Protein AF-A0A1S3H334-F1 (afdb_monomer_lite)

Organism: Lingula anatina (NCBI:txid7574)

Foldseek 3Di:
DDDDPLVVPQDADPPALLNPPVLQAAPPPRDNPQWKGQRNGNHIHHPPVPPHRVVVCCVVPVRPDIDGSVPPPPDD

Secondary structure (DSSP, 8-state):
-PPPTTGGG----TT-GGG-GGG-S-TTT---SSEEEESSSS-EEE-TTTT-HHHHHHHHH----EEESS------

Sequence (76 aa):
MDSCRHINRVKVSQDHSILNPQKWLCAECGTTESVWACLSCSHVACGRYIEEHAFKHYQQTKHPISIEVNERYVYW

InterPro domains:
  IPR001607 Zinc finger, UBP-type [PF02148] (26-75)
  IPR001607 Zinc finger, UBP-type [PS50271] (2-76)
  IPR001607 Zinc finger, UBP-type [SM00290] (25-74)
  IPR013083 Zinc finger, RING/FYVE/PHD-type [G3DSA:3.30.40.10] (1-76)

Structure (mmCIF, N/CA/C/O backbone):
data_AF-A0A1S3H334-F1
#
_entry.id   AF-A0A1S3H334-F1
#
loop_
_atom_site.group_PDB
_atom_site.id
_atom_site.type_symbol
_atom_site.label_atom_id
_atom_site.label_alt_id
_atom_site.label_comp_id
_atom_site.label_asym_id
_atom_site.label_entity_id
_atom_site.label_seq_id
_atom_site.pdbx_PDB_ins_code
_atom_site.Cartn_x
_atom_site.Cartn_y
_atom_site.Cartn_z
_atom_site.occupancy
_atom_site.B_iso_or_equiv
_atom_site.auth_seq_id
_atom_site.auth_comp_id
_atom_site.auth_asym_id
_atom_site.auth_atom_id
_atom_site.pdbx_PDB_model_num
ATOM 1 N N . MET A 1 1 ? -1.891 -24.379 7.260 1.00 53.56 1 MET A N 1
ATOM 2 C CA . MET A 1 1 ? -1.698 -22.922 7.102 1.00 53.56 1 MET A CA 1
ATOM 3 C C . MET A 1 1 ? -3.061 -22.283 7.239 1.00 53.56 1 MET A C 1
ATOM 5 O O . MET A 1 1 ? -3.825 -22.264 6.284 1.00 53.56 1 MET A O 1
ATOM 9 N N . ASP A 1 2 ? -3.406 -21.875 8.454 1.00 66.38 2 ASP A N 1
ATOM 10 C CA . ASP A 1 2 ? -4.701 -21.277 8.751 1.00 66.38 2 ASP A CA 1
ATOM 11 C C . ASP A 1 2 ? -4.800 -19.891 8.115 1.00 66.38 2 ASP A C 1
ATOM 13 O O . ASP A 1 2 ? -3.930 -19.036 8.290 1.00 66.38 2 ASP A O 1
ATOM 17 N N . SER A 1 3 ? -5.868 -19.672 7.352 1.00 71.50 3 SER A N 1
ATOM 18 C CA . SER A 1 3 ? -6.199 -18.373 6.776 1.00 71.50 3 SER A CA 1
ATOM 19 C C . SER A 1 3 ? -6.233 -17.302 7.869 1.00 71.50 3 SER A C 1
ATOM 21 O O . SER A 1 3 ? -6.939 -17.447 8.871 1.00 71.50 3 SER A O 1
ATOM 23 N N . CYS A 1 4 ? -5.501 -16.205 7.675 1.00 74.81 4 CYS A N 1
ATOM 24 C CA . CYS A 1 4 ? -5.529 -15.066 8.587 1.00 74.81 4 CYS A CA 1
ATOM 25 C C . CYS A 1 4 ? -6.967 -14.540 8.725 1.00 74.81 4 CYS A C 1
ATOM 27 O O . CYS A 1 4 ? -7.605 -14.239 7.723 1.00 74.81 4 CYS A O 1
ATOM 29 N N . ARG A 1 5 ? -7.487 -14.370 9.951 1.00 79.62 5 ARG A N 1
ATOM 30 C CA . ARG A 1 5 ? -8.889 -13.950 10.196 1.00 79.62 5 ARG A CA 1
ATOM 31 C C . ARG A 1 5 ? -9.281 -12.638 9.504 1.00 79.62 5 ARG A C 1
ATOM 33 O O . ARG A 1 5 ? -10.466 -12.384 9.302 1.00 79.62 5 ARG A O 1
ATOM 40 N N . HIS A 1 6 ? -8.302 -11.814 9.141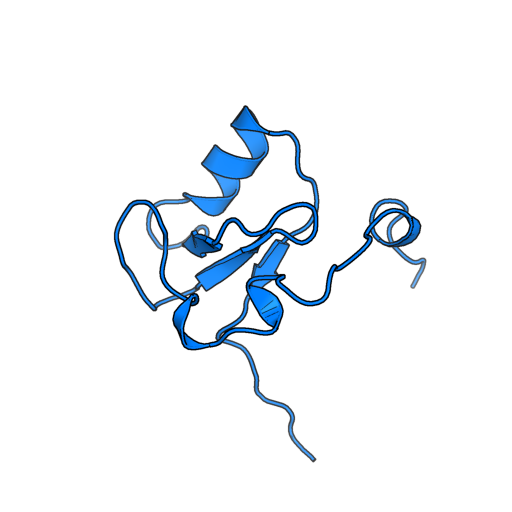 1.00 79.19 6 HIS A N 1
ATOM 41 C CA . HIS A 1 6 ? -8.516 -10.568 8.419 1.00 79.19 6 HIS A CA 1
ATOM 42 C C . HIS A 1 6 ? -8.929 -10.793 6.951 1.00 79.19 6 HIS A C 1
ATOM 44 O O . HIS A 1 6 ? -9.691 -9.987 6.423 1.00 79.19 6 HIS A O 1
ATOM 50 N N . ILE A 1 7 ? -8.504 -11.891 6.303 1.00 80.81 7 ILE A N 1
ATOM 51 C CA . ILE A 1 7 ? -8.758 -12.127 4.868 1.00 80.81 7 ILE A CA 1
ATOM 52 C C . ILE A 1 7 ? -10.241 -12.366 4.572 1.00 80.81 7 ILE A C 1
ATOM 54 O O . ILE A 1 7 ? -10.761 -11.881 3.575 1.00 80.81 7 ILE A O 1
ATOM 58 N N . ASN A 1 8 ? -10.956 -13.015 5.494 1.00 77.81 8 ASN A N 1
ATOM 59 C CA . ASN A 1 8 ? -12.377 -13.344 5.341 1.00 77.81 8 ASN A CA 1
ATOM 60 C C . ASN A 1 8 ? -13.295 -12.111 5.331 1.00 77.81 8 ASN A C 1
ATOM 62 O O . ASN A 1 8 ? -14.475 -12.217 5.007 1.00 77.81 8 ASN A O 1
ATOM 66 N N . ARG A 1 9 ? -12.780 -10.944 5.730 1.00 74.00 9 ARG A N 1
ATOM 67 C CA . ARG A 1 9 ? -13.532 -9.682 5.774 1.00 74.00 9 ARG A CA 1
ATOM 68 C C . ARG A 1 9 ? -13.224 -8.762 4.600 1.00 74.00 9 ARG A C 1
ATOM 70 O O . ARG A 1 9 ? -13.874 -7.729 4.464 1.00 74.00 9 ARG A O 1
ATOM 77 N N . VAL A 1 10 ? -12.255 -9.120 3.766 1.00 74.12 10 VAL A N 1
ATOM 78 C CA . VAL A 1 10 ? -11.891 -8.325 2.599 1.00 74.12 10 VAL A CA 1
ATOM 79 C C . VAL A 1 10 ? -12.979 -8.472 1.539 1.00 74.12 10 VAL A C 1
ATOM 81 O O . VAL A 1 10 ? -13.263 -9.571 1.071 1.00 74.12 10 VAL A O 1
ATOM 84 N N . LYS A 1 11 ? -13.576 -7.347 1.141 1.00 72.31 11 LYS A N 1
ATOM 85 C CA . LYS A 1 11 ? -14.454 -7.257 -0.028 1.00 72.31 11 LYS A CA 1
ATOM 86 C C . LYS A 1 11 ? -13.781 -6.359 -1.056 1.00 72.31 11 LYS A C 1
ATOM 88 O O . LYS A 1 11 ? -13.762 -5.144 -0.893 1.00 72.31 11 LYS A O 1
ATOM 93 N N . VAL A 1 12 ? -13.216 -6.959 -2.098 1.00 71.38 12 VAL A N 1
ATOM 94 C CA . VAL A 1 12 ? -12.602 -6.213 -3.200 1.00 71.38 12 VAL A CA 1
ATOM 95 C C . VAL A 1 12 ? -13.698 -5.825 -4.195 1.00 71.38 12 VAL A C 1
ATOM 97 O O . VAL A 1 12 ? -14.310 -6.694 -4.811 1.00 71.38 12 VAL A O 1
ATOM 100 N N . SER A 1 13 ? -13.971 -4.528 -4.334 1.00 70.00 13 SER A N 1
ATOM 101 C CA . SER A 1 13 ? -14.901 -3.997 -5.344 1.00 70.00 13 SER A CA 1
ATOM 102 C C . SER A 1 13 ? -14.255 -3.949 -6.739 1.00 70.00 13 SER A C 1
ATOM 104 O O . SER A 1 13 ? -13.034 -3.920 -6.856 1.00 70.00 13 SER A O 1
ATOM 106 N N . GLN A 1 14 ? -15.046 -3.888 -7.816 1.00 67.06 14 GLN A N 1
ATOM 107 C CA . GLN A 1 14 ? -14.516 -3.856 -9.194 1.00 67.06 14 GLN A CA 1
ATOM 108 C C . GLN A 1 14 ? -13.595 -2.655 -9.503 1.00 67.06 14 GLN A C 1
ATOM 110 O O . GLN A 1 14 ? -12.687 -2.802 -10.312 1.00 67.06 14 GLN A O 1
ATOM 115 N N . ASP A 1 15 ? -13.765 -1.502 -8.842 1.00 71.56 15 ASP A N 1
ATOM 116 C CA . ASP A 1 15 ? -12.903 -0.312 -9.035 1.00 71.56 15 ASP A CA 1
ATOM 117 C C . ASP A 1 15 ? -11.630 -0.316 -8.158 1.00 71.56 15 ASP A C 1
ATOM 119 O O . ASP A 1 15 ? -10.923 0.685 -8.006 1.00 71.56 15 ASP A O 1
ATOM 123 N N . HIS A 1 16 ? -11.320 -1.444 -7.521 1.00 83.56 16 HIS A N 1
ATOM 124 C CA . HIS A 1 16 ? -10.216 -1.498 -6.580 1.00 83.56 16 HIS A CA 1
ATOM 125 C C . HIS A 1 16 ? -8.856 -1.389 -7.291 1.00 83.56 16 HIS A C 1
ATOM 127 O O . HIS A 1 16 ? -8.589 -2.080 -8.273 1.00 83.56 16 HIS A O 1
ATOM 133 N N . SER A 1 17 ? -7.942 -0.582 -6.742 1.00 82.19 17 SER A N 1
ATOM 134 C CA . SER A 1 17 ? -6.622 -0.273 -7.328 1.00 82.19 17 SER A CA 1
ATOM 135 C C . SER A 1 17 ? -5.733 -1.485 -7.636 1.00 82.19 17 SER A C 1
ATOM 137 O O . SER A 1 17 ? -4.821 -1.386 -8.447 1.00 82.19 17 SER A O 1
ATOM 139 N N . ILE A 1 18 ? -6.022 -2.656 -7.065 1.00 86.44 18 ILE A N 1
ATOM 140 C CA . ILE A 1 18 ? -5.292 -3.906 -7.326 1.00 86.44 18 ILE A CA 1
ATOM 141 C C . ILE A 1 18 ? -5.524 -4.379 -8.778 1.00 86.44 18 ILE A C 1
ATOM 143 O O . ILE A 1 18 ? -4.641 -4.983 -9.393 1.00 86.44 18 ILE A O 1
ATOM 147 N N . LEU A 1 19 ? -6.701 -4.067 -9.337 1.00 84.31 19 LEU A N 1
ATOM 148 C CA . LEU A 1 19 ? -7.126 -4.420 -10.696 1.00 84.31 19 LEU A CA 1
ATOM 149 C C . LEU A 1 19 ? -6.836 -3.317 -11.726 1.00 84.31 19 LEU A C 1
ATOM 151 O O . LEU A 1 19 ? -7.081 -3.523 -12.911 1.00 84.31 19 LEU A O 1
ATOM 155 N N . ASN A 1 20 ? -6.312 -2.162 -11.304 1.00 86.38 20 ASN A N 1
ATOM 156 C CA . ASN A 1 20 ? -6.035 -1.030 -12.186 1.00 86.38 20 ASN A CA 1
ATOM 157 C C . ASN A 1 20 ? -4.533 -0.675 -12.177 1.00 86.38 20 ASN A C 1
ATOM 159 O O . ASN A 1 20 ? -4.098 0.079 -11.304 1.00 86.38 20 ASN A O 1
ATOM 163 N N . PRO A 1 21 ? -3.747 -1.174 -13.152 1.00 86.81 21 PRO A N 1
ATOM 164 C CA . PRO A 1 21 ? -2.307 -0.923 -13.256 1.00 86.81 21 PRO A CA 1
ATOM 165 C C . PRO A 1 21 ? -1.917 0.549 -13.309 1.00 86.81 21 PRO A C 1
ATOM 167 O O . PRO A 1 21 ? -0.863 0.927 -12.812 1.00 86.81 21 PRO A O 1
ATOM 170 N N . GLN A 1 22 ? -2.782 1.404 -13.857 1.00 87.56 22 GLN A N 1
ATOM 171 C CA . GLN A 1 22 ? -2.513 2.841 -13.944 1.00 87.56 22 GLN A CA 1
ATOM 172 C C . GLN A 1 22 ? -2.490 3.518 -12.567 1.00 87.56 22 GLN A C 1
ATOM 174 O O . GLN A 1 22 ? -1.977 4.624 -12.438 1.00 87.56 22 GLN A O 1
ATOM 179 N N . LYS A 1 23 ? -3.036 2.860 -11.534 1.00 88.38 23 LYS A N 1
ATOM 180 C CA . LYS A 1 23 ? -3.028 3.337 -10.148 1.00 88.38 23 LYS A CA 1
ATOM 181 C C . LYS A 1 23 ? -1.842 2.794 -9.334 1.00 88.38 23 LYS A C 1
ATOM 183 O O . LYS A 1 23 ? -1.767 3.096 -8.148 1.00 88.38 23 LYS A O 1
ATOM 188 N N . TRP A 1 24 ? -0.929 1.993 -9.901 1.00 91.88 24 TRP A N 1
ATOM 189 C CA . TRP A 1 24 ? 0.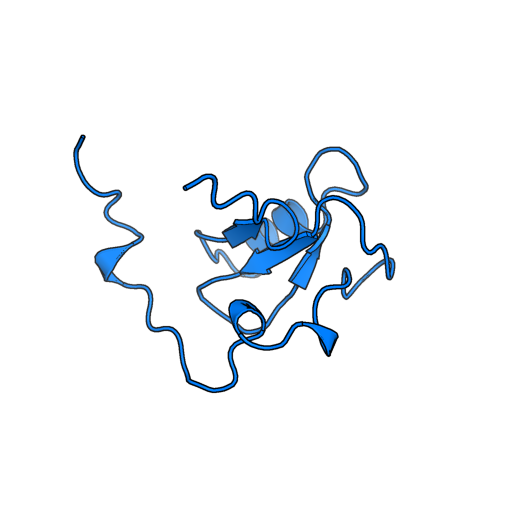208 1.413 -9.158 1.00 91.88 24 TRP A CA 1
ATOM 190 C C . TRP A 1 24 ? 1.383 2.377 -9.028 1.00 91.88 24 TRP A C 1
ATOM 192 O O . TRP A 1 24 ? 2.487 2.141 -9.511 1.00 91.88 24 TRP A O 1
ATOM 202 N N . LEU A 1 25 ? 1.126 3.464 -8.322 1.00 93.94 25 LEU A N 1
ATOM 203 C CA . LEU A 1 25 ? 2.140 4.366 -7.813 1.00 93.94 25 LEU A CA 1
ATOM 204 C C . LEU A 1 25 ? 1.762 4.758 -6.389 1.00 93.94 25 LEU A C 1
ATOM 206 O O . LEU A 1 25 ? 0.583 4.793 -6.030 1.00 93.94 25 LEU A O 1
ATOM 210 N N . CYS A 1 26 ? 2.754 5.058 -5.564 1.00 95.81 26 CYS A N 1
ATOM 211 C CA . CYS A 1 26 ? 2.489 5.575 -4.234 1.00 95.81 26 CYS A CA 1
ATOM 212 C C . CYS A 1 26 ? 1.759 6.920 -4.329 1.00 95.81 26 CYS A C 1
ATOM 214 O O . CYS A 1 26 ? 2.250 7.848 -4.967 1.00 95.81 26 CYS A O 1
ATOM 216 N N . ALA A 1 27 ? 0.617 7.040 -3.651 1.00 95.06 27 ALA A N 1
ATOM 217 C CA . ALA A 1 27 ? -0.175 8.268 -3.640 1.00 95.06 27 ALA A CA 1
ATOM 218 C C . 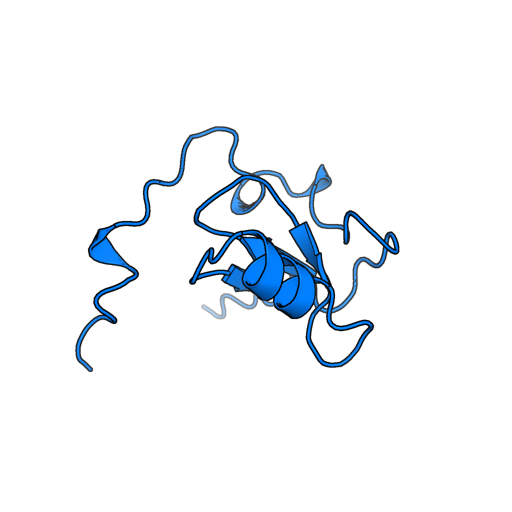ALA A 1 27 ? 0.544 9.462 -2.981 1.00 95.06 27 ALA A C 1
ATOM 220 O O . ALA A 1 27 ? 0.161 10.603 -3.220 1.00 95.06 27 ALA A O 1
ATOM 221 N N . GLU A 1 28 ? 1.566 9.207 -2.159 1.00 95.94 28 GLU A N 1
ATOM 222 C CA . GLU A 1 28 ? 2.279 10.233 -1.388 1.00 95.94 28 GLU A CA 1
ATOM 223 C C . GLU A 1 28 ? 3.578 10.686 -2.068 1.00 95.94 28 GLU A C 1
ATOM 225 O O . GLU A 1 28 ? 3.800 11.885 -2.214 1.00 95.94 28 GLU A O 1
ATOM 230 N N . CYS A 1 29 ? 4.428 9.756 -2.519 1.00 95.38 29 CYS A N 1
ATOM 231 C CA . CYS A 1 29 ? 5.714 10.095 -3.147 1.00 95.38 29 CYS A CA 1
ATOM 232 C C . CYS A 1 29 ? 5.808 9.775 -4.644 1.00 95.38 29 CYS A C 1
ATOM 234 O O . CYS A 1 29 ? 6.833 10.051 -5.259 1.00 95.38 29 CYS A O 1
ATOM 236 N N . GLY A 1 30 ? 4.778 9.174 -5.245 1.00 94.38 30 GLY A N 1
ATOM 237 C CA . GLY A 1 30 ? 4.750 8.871 -6.677 1.00 94.38 30 GLY A CA 1
ATOM 238 C C . GLY A 1 30 ? 5.649 7.716 -7.125 1.00 94.38 30 GLY A C 1
ATOM 239 O O . GLY A 1 30 ? 5.679 7.419 -8.316 1.00 94.38 30 GLY A O 1
ATOM 240 N N . THR A 1 31 ? 6.366 7.047 -6.212 1.00 94.19 31 THR A N 1
ATOM 241 C CA . THR A 1 31 ? 7.217 5.909 -6.589 1.00 94.19 31 THR A CA 1
ATOM 242 C C . THR A 1 31 ? 6.395 4.765 -7.176 1.00 94.19 31 THR A C 1
ATOM 244 O O . THR A 1 31 ? 5.282 4.477 -6.725 1.00 94.19 31 THR A O 1
ATOM 247 N N . THR A 1 32 ? 6.979 4.095 -8.158 1.00 92.75 32 THR A N 1
ATOM 248 C CA . THR A 1 32 ? 6.479 2.855 -8.751 1.00 92.75 32 THR A CA 1
ATOM 249 C C . THR A 1 32 ? 7.248 1.633 -8.246 1.00 92.75 32 THR A C 1
ATOM 251 O O . THR A 1 32 ? 6.981 0.525 -8.696 1.00 92.75 32 THR A O 1
ATOM 254 N N . GLU A 1 33 ? 8.163 1.795 -7.283 1.00 91.12 33 GLU A N 1
A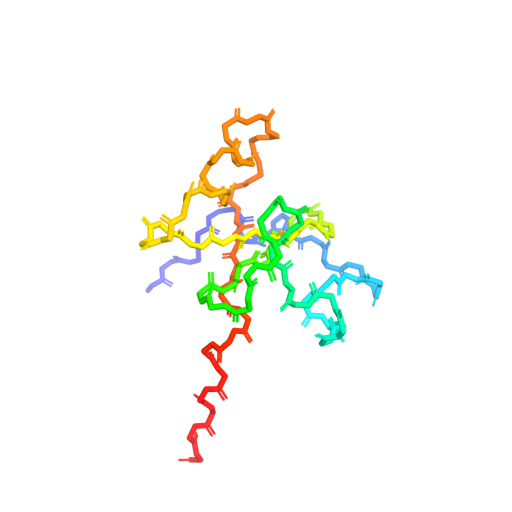TOM 255 C CA . GLU A 1 33 ? 8.929 0.715 -6.648 1.00 91.12 33 GLU A CA 1
ATOM 256 C C . GLU A 1 33 ? 8.281 0.248 -5.338 1.00 91.12 33 GLU A C 1
ATOM 258 O O . GLU A 1 33 ? 7.766 1.064 -4.572 1.00 91.12 33 GLU A O 1
ATOM 263 N N . SER A 1 34 ? 8.312 -1.071 -5.083 1.00 92.25 34 SER A N 1
ATOM 264 C CA . SER A 1 34 ? 7.646 -1.748 -3.954 1.00 92.25 34 SER A CA 1
ATOM 265 C C . SER A 1 34 ? 6.293 -1.117 -3.618 1.00 92.25 34 SER A C 1
ATOM 267 O O . SER A 1 34 ? 6.112 -0.464 -2.589 1.00 92.25 34 SER A O 1
ATOM 269 N N . VAL A 1 35 ? 5.349 -1.227 -4.550 1.00 93.62 35 VAL A N 1
ATOM 270 C CA . VAL A 1 35 ? 4.039 -0.585 -4.450 1.00 93.62 35 VAL A CA 1
ATOM 271 C C . VAL A 1 35 ? 3.046 -1.552 -3.824 1.00 93.62 35 VAL A C 1
ATOM 273 O O . VAL A 1 35 ? 2.878 -2.670 -4.297 1.00 93.62 35 VAL A O 1
ATOM 276 N N . TRP A 1 36 ? 2.346 -1.102 -2.789 1.00 94.25 36 TRP A N 1
ATOM 277 C CA . TRP A 1 36 ? 1.386 -1.880 -2.018 1.00 94.25 36 TRP A CA 1
ATOM 278 C C . TRP A 1 36 ? -0.014 -1.293 -2.169 1.00 94.25 36 TRP A C 1
ATOM 280 O O . TRP A 1 36 ? -0.258 -0.133 -1.834 1.00 94.25 36 TRP A O 1
ATOM 290 N N . ALA A 1 37 ? -0.960 -2.103 -2.634 1.00 92.81 37 ALA A N 1
ATOM 291 C CA . ALA A 1 37 ? -2.374 -1.757 -2.650 1.00 92.81 37 ALA A CA 1
ATOM 292 C C . ALA A 1 37 ? -3.039 -2.255 -1.364 1.00 92.81 37 ALA A C 1
ATOM 294 O O . ALA A 1 37 ? -2.948 -3.436 -1.027 1.00 92.81 37 ALA A O 1
ATOM 295 N N . CYS A 1 38 ? -3.729 -1.372 -0.645 1.00 92.12 38 CYS A N 1
ATOM 296 C CA . CYS A 1 38 ? -4.602 -1.766 0.461 1.00 92.12 38 CYS A CA 1
ATOM 297 C C . CYS A 1 38 ? -5.711 -2.692 -0.072 1.00 92.12 38 CYS A C 1
ATOM 299 O O . CYS A 1 38 ? -6.128 -2.521 -1.202 1.00 92.12 38 CYS A O 1
ATOM 301 N N . LEU A 1 39 ? -6.202 -3.673 0.688 1.00 89.44 39 LEU A N 1
ATOM 302 C CA . LEU A 1 39 ? -7.353 -4.499 0.272 1.00 89.44 39 LEU A CA 1
ATOM 303 C C . LEU A 1 39 ? -8.679 -4.040 0.894 1.00 89.44 39 LEU A C 1
ATOM 305 O O . LEU A 1 39 ? -9.744 -4.543 0.551 1.00 89.44 39 LEU A O 1
ATOM 309 N N . SER A 1 40 ? -8.616 -3.117 1.854 1.00 88.81 40 SER A N 1
ATOM 310 C CA . SER A 1 40 ? -9.802 -2.539 2.500 1.00 88.81 40 SER A CA 1
ATOM 311 C C . SER A 1 40 ? -10.295 -1.268 1.799 1.00 88.81 40 SER A C 1
ATOM 313 O O . SER A 1 40 ? -11.436 -0.867 2.001 1.00 88.81 40 SER A O 1
ATOM 315 N N . CYS A 1 41 ? -9.445 -0.621 0.994 1.00 89.69 41 CYS A N 1
ATOM 316 C CA . CYS A 1 41 ? -9.766 0.596 0.253 1.00 89.69 41 CYS A CA 1
ATOM 317 C C . CYS A 1 41 ? -8.839 0.769 -0.956 1.00 89.69 41 CYS A C 1
ATOM 319 O O . CYS A 1 41 ? -7.741 0.225 -0.977 1.00 89.69 41 CYS A O 1
ATOM 321 N N . SER A 1 42 ? -9.211 1.627 -1.906 1.00 90.38 42 SER A N 1
ATOM 322 C CA . SER A 1 42 ? -8.453 1.882 -3.143 1.00 90.38 42 SER A CA 1
ATOM 323 C C . SER A 1 42 ? -7.123 2.647 -2.964 1.00 90.38 42 SER A C 1
ATOM 325 O O . SER A 1 42 ? -6.585 3.170 -3.939 1.00 90.38 42 SER A O 1
ATOM 327 N N . HIS A 1 43 ? -6.574 2.745 -1.751 1.00 93.44 43 HIS A N 1
ATOM 328 C CA . HIS A 1 43 ? -5.314 3.450 -1.508 1.00 93.44 43 HIS A CA 1
ATOM 329 C C . HIS A 1 43 ? -4.098 2.607 -1.922 1.00 93.44 43 HIS A C 1
ATOM 331 O O . HIS A 1 43 ? -4.083 1.386 -1.732 1.00 93.44 43 HIS A O 1
ATOM 337 N N . VAL A 1 44 ? -3.079 3.274 -2.465 1.00 94.75 44 VAL A N 1
ATOM 338 C CA . VAL A 1 44 ? -1.831 2.669 -2.937 1.00 94.75 44 VAL A CA 1
ATOM 339 C C . VAL A 1 44 ? -0.653 3.439 -2.351 1.00 94.75 44 VAL A C 1
ATOM 341 O O . VAL A 1 44 ? -0.597 4.664 -2.443 1.00 94.75 44 VAL A O 1
ATOM 344 N N . ALA A 1 45 ? 0.289 2.721 -1.751 1.00 96.25 45 ALA A N 1
ATOM 345 C CA . ALA A 1 45 ? 1.391 3.304 -1.002 1.00 96.25 45 ALA A CA 1
ATOM 346 C C . ALA A 1 45 ? 2.686 2.509 -1.196 1.00 96.25 45 ALA A C 1
ATOM 348 O O . ALA A 1 45 ? 2.647 1.338 -1.558 1.00 96.25 45 ALA A O 1
ATOM 349 N N . CYS A 1 46 ? 3.842 3.128 -0.963 1.00 96.06 46 CYS A N 1
ATOM 350 C CA . CYS A 1 46 ? 5.120 2.430 -1.067 1.00 96.06 46 CYS A CA 1
ATOM 351 C C . CYS A 1 46 ? 5.434 1.593 0.179 1.00 96.06 46 CYS A C 1
ATOM 353 O O . CYS A 1 46 ? 4.931 1.842 1.283 1.00 96.06 46 CYS A O 1
ATOM 355 N N . GLY A 1 47 ? 6.267 0.579 -0.030 1.00 93.31 47 GLY A N 1
ATOM 356 C CA . GLY A 1 47 ? 6.664 -0.393 0.969 1.00 93.31 47 GLY A CA 1
ATOM 357 C C . GLY A 1 47 ? 7.636 0.149 2.014 1.00 93.31 47 GLY A C 1
ATOM 358 O O . GLY A 1 47 ? 8.094 1.292 1.986 1.00 93.31 47 GLY A O 1
ATOM 359 N N . ARG A 1 48 ? 7.975 -0.740 2.948 1.00 90.19 48 ARG A N 1
ATOM 360 C CA . ARG A 1 48 ? 8.819 -0.456 4.119 1.00 90.19 48 ARG A CA 1
ATOM 361 C C . ARG A 1 48 ? 10.263 -0.039 3.806 1.00 90.19 48 ARG A C 1
ATOM 363 O O . ARG A 1 48 ? 10.938 0.506 4.661 1.00 90.19 48 ARG A O 1
ATOM 370 N N . TYR A 1 49 ? 10.762 -0.384 2.623 1.00 90.56 49 TYR A N 1
ATOM 371 C CA . TYR A 1 49 ? 12.145 -0.104 2.224 1.00 90.56 49 TYR A CA 1
ATOM 372 C C . TYR A 1 49 ? 12.272 1.190 1.412 1.00 90.56 49 TYR A C 1
ATOM 374 O O . TYR A 1 49 ? 13.366 1.514 0.965 1.00 90.56 49 TYR A O 1
ATOM 382 N N . ILE A 1 50 ? 11.156 1.902 1.217 1.00 92.19 50 ILE A N 1
ATOM 383 C CA . ILE A 1 50 ? 11.111 3.211 0.566 1.00 92.19 50 ILE A CA 1
ATOM 384 C C . ILE A 1 50 ? 10.834 4.278 1.639 1.00 92.19 50 ILE A C 1
ATOM 386 O O . ILE A 1 50 ? 11.732 4.617 2.392 1.00 92.19 50 ILE A O 1
ATOM 390 N N . GLU A 1 51 ? 9.589 4.749 1.771 1.00 94.44 51 GLU A N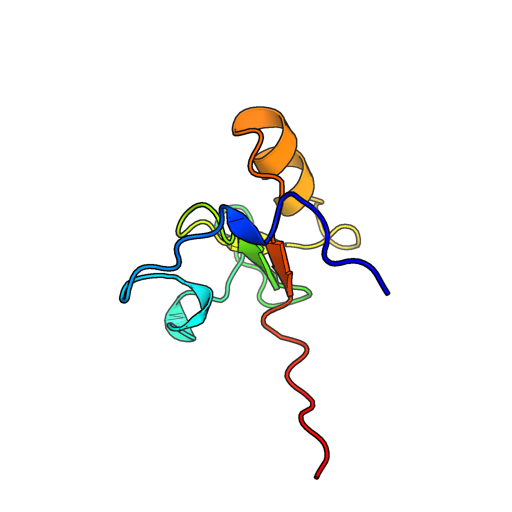 1
ATOM 391 C CA . GLU A 1 51 ? 9.187 5.824 2.705 1.00 94.44 51 GLU A CA 1
ATOM 392 C C . GLU A 1 51 ? 8.127 5.359 3.727 1.00 94.44 51 GLU A C 1
ATOM 394 O O . GLU A 1 51 ? 7.545 6.160 4.471 1.00 94.44 51 GLU A O 1
ATOM 399 N N . GLU A 1 52 ? 7.838 4.051 3.738 1.00 95.25 52 GLU A N 1
ATOM 400 C CA . GLU A 1 52 ? 6.920 3.389 4.675 1.00 95.25 52 GLU A CA 1
ATOM 401 C C . GLU A 1 52 ? 5.482 3.937 4.642 1.00 95.25 52 GLU A C 1
ATOM 403 O O . GLU A 1 52 ? 4.732 3.857 5.620 1.00 95.25 52 GLU A O 1
ATOM 408 N N . HIS A 1 53 ? 5.059 4.471 3.497 1.00 97.00 53 HIS A N 1
ATOM 409 C CA . HIS A 1 53 ? 3.722 5.032 3.302 1.00 97.00 53 HIS A CA 1
ATOM 410 C C . HIS A 1 53 ? 2.608 4.004 3.549 1.00 97.00 53 HIS A C 1
ATOM 412 O O . HIS A 1 53 ? 1.587 4.322 4.157 1.00 97.00 53 HIS A O 1
ATOM 418 N N . ALA A 1 54 ? 2.828 2.729 3.211 1.00 95.25 54 ALA A N 1
ATOM 419 C CA . ALA A 1 54 ? 1.869 1.670 3.527 1.00 95.25 54 ALA A CA 1
ATOM 420 C C . ALA A 1 54 ? 1.668 1.489 5.046 1.00 95.25 54 ALA A C 1
ATOM 422 O O . ALA A 1 54 ? 0.553 1.225 5.503 1.00 95.25 54 ALA A O 1
ATOM 423 N N . PHE A 1 55 ? 2.726 1.670 5.843 1.00 95.06 55 PHE A N 1
ATOM 424 C CA . PHE A 1 55 ? 2.643 1.595 7.300 1.00 95.06 55 PHE A CA 1
ATOM 425 C C . PHE A 1 55 ? 1.943 2.823 7.890 1.00 95.06 55 PHE A C 1
ATOM 427 O O . PHE A 1 55 ? 1.050 2.672 8.727 1.00 95.06 55 PHE A O 1
ATOM 434 N N . LYS A 1 56 ? 2.269 4.028 7.405 1.00 96.25 56 LYS A N 1
ATOM 435 C CA . LYS A 1 56 ? 1.573 5.271 7.786 1.00 96.25 56 LYS A CA 1
ATOM 436 C C . LYS A 1 56 ? 0.072 5.178 7.486 1.00 96.25 56 LYS A C 1
ATOM 438 O O . LYS A 1 56 ? -0.748 5.475 8.358 1.00 96.25 56 LYS A O 1
ATOM 443 N N . HIS A 1 57 ? -0.295 4.662 6.311 1.00 95.69 57 HIS A N 1
ATOM 444 C CA . HIS A 1 57 ? -1.686 4.394 5.934 1.00 95.69 57 HIS A CA 1
ATOM 445 C C . HIS A 1 57 ? -2.383 3.451 6.921 1.00 95.69 57 HIS A C 1
ATOM 447 O O . HIS A 1 57 ? -3.487 3.746 7.388 1.00 95.69 57 HIS A O 1
ATOM 453 N N . TYR A 1 58 ? -1.738 2.345 7.306 1.00 94.88 58 TYR A N 1
ATOM 454 C CA . TYR A 1 58 ? -2.262 1.450 8.343 1.00 94.88 58 TYR A CA 1
ATOM 455 C C . TYR A 1 58 ? -2.439 2.168 9.688 1.00 94.88 58 TYR A C 1
ATOM 457 O O . TYR A 1 58 ? -3.473 2.010 10.338 1.00 94.88 58 TYR A O 1
ATOM 465 N N . GLN A 1 59 ? -1.471 2.978 10.121 1.00 96.31 59 GLN A N 1
ATOM 466 C CA . GLN A 1 59 ? -1.562 3.684 11.399 1.00 96.31 59 GLN A CA 1
ATOM 467 C C . GLN A 1 59 ? -2.771 4.625 11.460 1.00 96.31 59 GLN A C 1
ATOM 469 O O . GLN A 1 59 ? -3.422 4.672 12.509 1.00 96.31 59 GLN A O 1
ATOM 474 N N . GLN A 1 60 ? -3.090 5.299 10.351 1.00 96.00 60 GLN A N 1
ATOM 475 C CA . GLN A 1 60 ? -4.201 6.249 10.235 1.00 96.00 60 GLN A CA 1
ATOM 476 C C . GLN A 1 60 ? -5.565 5.565 10.072 1.00 96.00 60 GLN A C 1
ATOM 478 O O . GLN A 1 60 ? -6.532 5.953 10.720 1.00 96.00 60 GLN A O 1
ATOM 483 N N . THR A 1 61 ? -5.649 4.538 9.223 1.00 93.88 61 THR A N 1
ATOM 484 C CA . THR A 1 61 ? -6.934 3.942 8.805 1.00 93.88 61 THR A CA 1
ATOM 485 C C . THR A 1 61 ? -7.263 2.619 9.488 1.00 93.88 61 THR A C 1
ATOM 487 O O . THR A 1 61 ? -8.405 2.168 9.453 1.00 93.88 61 THR A O 1
ATOM 490 N N . LYS A 1 62 ? -6.264 1.975 10.103 1.00 93.25 62 LYS A N 1
ATOM 491 C CA . LYS A 1 62 ? -6.334 0.609 10.645 1.00 93.25 62 LYS A CA 1
ATOM 492 C C . LYS A 1 62 ? -6.719 -0.449 9.608 1.00 93.25 62 LYS A C 1
ATOM 494 O O . LYS A 1 62 ? -7.223 -1.505 9.980 1.00 93.25 62 LYS A O 1
ATOM 499 N N . HIS A 1 63 ? -6.448 -0.209 8.323 1.00 91.94 63 HIS A N 1
ATOM 500 C CA . HIS A 1 63 ? -6.637 -1.210 7.275 1.00 91.94 63 HIS A CA 1
ATOM 501 C C . HIS A 1 63 ? -5.561 -2.307 7.357 1.00 91.94 63 HIS A C 1
ATOM 503 O O . HIS A 1 63 ? -4.394 -2.031 7.089 1.00 91.94 63 HIS A O 1
ATOM 509 N N . PRO A 1 64 ? -5.916 -3.551 7.723 1.00 89.25 64 PRO A N 1
ATOM 510 C CA . PRO A 1 64 ? -4.937 -4.536 8.181 1.00 89.25 64 PRO A CA 1
ATOM 511 C C . PRO A 1 64 ? -4.262 -5.327 7.057 1.00 89.25 64 PRO A C 1
ATOM 513 O O . PRO A 1 64 ? -3.375 -6.129 7.338 1.00 89.25 64 PRO A O 1
ATOM 516 N N . ILE A 1 65 ? -4.719 -5.183 5.810 1.00 89.81 65 ILE A N 1
ATOM 517 C CA . ILE A 1 65 ? -4.231 -5.989 4.691 1.00 89.81 65 ILE A CA 1
ATOM 518 C C . ILE A 1 65 ? -3.908 -5.095 3.503 1.00 89.81 65 ILE A C 1
ATOM 520 O O . ILE A 1 65 ? -4.754 -4.327 3.039 1.00 89.81 6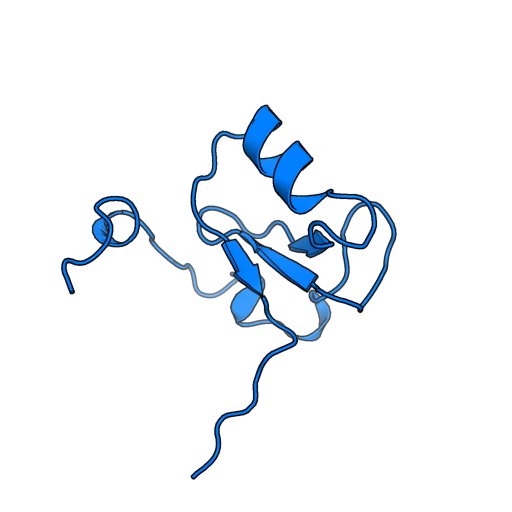5 ILE A O 1
ATOM 524 N N . SER A 1 66 ? -2.701 -5.274 2.985 1.00 91.00 66 SER A N 1
ATOM 525 C CA . SER A 1 66 ? -2.224 -4.753 1.714 1.00 91.00 66 SER A CA 1
ATOM 526 C C . SER A 1 66 ? -1.468 -5.850 0.961 1.00 91.00 66 SER A C 1
ATOM 528 O O . SER A 1 66 ? -1.045 -6.842 1.556 1.00 91.00 66 SER A O 1
ATOM 530 N N . ILE A 1 67 ? -1.327 -5.689 -0.352 1.00 90.50 67 ILE A N 1
ATOM 531 C CA . ILE A 1 67 ? -0.592 -6.604 -1.228 1.00 90.50 67 ILE A CA 1
ATOM 532 C C . ILE A 1 67 ? 0.363 -5.816 -2.118 1.00 90.50 67 ILE A C 1
ATOM 534 O O . ILE A 1 67 ? -0.019 -4.770 -2.646 1.00 90.50 67 ILE A O 1
ATOM 538 N N . GLU A 1 68 ? 1.584 -6.316 -2.295 1.00 91.38 68 GLU A N 1
ATOM 539 C CA . GLU A 1 68 ? 2.518 -5.761 -3.270 1.00 91.38 68 GLU A CA 1
ATOM 540 C C . GLU A 1 68 ? 2.029 -6.064 -4.695 1.00 91.38 68 GLU A C 1
ATOM 542 O O . GLU A 1 68 ? 1.770 -7.211 -5.052 1.00 91.38 68 GLU A O 1
ATOM 547 N N . VAL A 1 69 ? 1.853 -5.025 -5.513 1.00 88.44 69 VAL A N 1
ATOM 548 C CA . VAL A 1 69 ? 1.298 -5.154 -6.871 1.00 88.44 69 VAL A CA 1
ATOM 549 C C . VAL A 1 69 ? 2.366 -5.316 -7.947 1.00 88.44 69 VAL A C 1
ATOM 551 O O . VAL A 1 69 ? 2.011 -5.692 -9.062 1.00 88.44 69 VAL A O 1
ATOM 554 N N . ASN A 1 70 ? 3.638 -5.065 -7.630 1.00 81.44 70 ASN A N 1
ATOM 555 C CA . ASN A 1 70 ? 4.754 -5.186 -8.572 1.00 81.44 70 ASN A CA 1
ATOM 556 C C . ASN A 1 70 ? 5.334 -6.601 -8.638 1.00 81.44 70 ASN A C 1
ATOM 558 O O . ASN A 1 70 ? 5.792 -7.030 -9.696 1.00 81.44 70 ASN A O 1
ATOM 562 N N . GLU A 1 71 ? 5.276 -7.353 -7.540 1.00 71.44 71 GLU A N 1
ATOM 563 C CA . GLU A 1 71 ? 5.698 -8.752 -7.495 1.00 71.44 71 GLU A CA 1
ATOM 564 C C . GLU A 1 71 ? 4.629 -9.650 -8.138 1.00 71.44 71 GLU A C 1
ATOM 566 O O . GLU A 1 71 ? 3.855 -10.339 -7.480 1.00 71.44 71 GLU A O 1
ATOM 571 N N . ARG A 1 72 ? 4.563 -9.614 -9.473 1.00 62.56 72 ARG A N 1
ATOM 572 C CA . ARG A 1 72 ? 3.668 -10.437 -10.306 1.00 62.56 72 ARG A CA 1
ATOM 573 C C . ARG A 1 72 ? 4.415 -11.510 -11.080 1.00 62.56 72 ARG A C 1
ATOM 575 O O . ARG A 1 72 ? 4.083 -11.794 -12.230 1.00 62.56 72 ARG A O 1
ATOM 582 N N . TYR A 1 73 ? 5.420 -12.126 -10.471 1.00 56.03 73 TYR A N 1
ATOM 583 C CA . TYR A 1 73 ? 5.980 -13.335 -11.056 1.00 56.03 73 TYR A CA 1
ATOM 584 C C . TYR A 1 73 ? 5.009 -14.496 -10.836 1.00 56.03 73 TYR A C 1
ATOM 586 O O . TYR A 1 73 ? 5.020 -15.155 -9.801 1.00 56.03 73 TYR A O 1
ATOM 594 N N . VAL A 1 74 ? 4.155 -14.735 -11.827 1.00 53.41 74 VAL A N 1
ATOM 595 C CA . VAL A 1 74 ? 3.470 -16.016 -11.990 1.00 53.41 74 VAL A CA 1
ATOM 596 C C . VAL A 1 74 ? 4.366 -16.844 -12.903 1.00 53.41 74 VAL A C 1
ATOM 598 O O . VAL A 1 74 ? 4.330 -16.693 -14.123 1.00 53.41 74 VAL A O 1
ATOM 601 N N . TYR A 1 75 ? 5.253 -17.642 -12.313 1.00 51.00 75 TYR A N 1
ATOM 602 C CA . TYR A 1 75 ? 5.940 -18.685 -13.071 1.00 51.00 75 TYR A CA 1
ATOM 603 C C . TYR A 1 75 ? 4.929 -19.802 -13.377 1.00 51.00 75 TYR A C 1
ATOM 605 O O . TYR A 1 75 ? 4.037 -20.062 -12.566 1.00 51.00 75 TYR A O 1
ATOM 613 N N . TRP A 1 76 ? 5.033 -20.373 -14.577 1.00 50.59 76 TRP A N 1
ATOM 614 C CA . TRP A 1 76 ? 4.210 -21.487 -15.054 1.00 50.59 76 TRP A CA 1
ATOM 615 C C . TRP A 1 76 ? 4.537 -22.790 -14.324 1.00 50.59 76 TRP A C 1
ATOM 617 O O . TRP A 1 76 ? 5.699 -22.946 -13.881 1.00 50.59 76 TRP A O 1
#

pLDDT: mean 85.29, std 12.2, range [50.59, 97.0]

Radius of gyration: 12.4 Å; chains: 1; bounding box: 27×33×26 Å